Protein 4BPI (pdb70)

InterPro domains:
  IPR002475 Bcl2-like [PS50062] (213-314)
  IPR013281 Apoptosis regulator, Mcl-1 [PR01866] (236-252)
  IPR013281 Apoptosis regulator, Mcl-1 [PR01866] (253-266)
  IPR013281 Apoptosis regulator, Mcl-1 [PR01866] (268-283)
  IPR013281 Apoptosis regulator, Mcl-1 [PR01866] (322-335)
  IPR013281 Apoptosis regulator, Mcl-1 [PR01866] (337-350)
  IPR020717 Apoptosis regulator, Bcl-2, BH1 motif, conserved site [PS01080] (253-272)
  IPR020726 Apoptosis regulator, Bcl-2, BH2 motif, conserved site [PS01258] (305-316)
  IPR020728 Apoptosis regulator, Bcl-2, BH3 motif, conserved site [PS01259] (209-223)
  IPR026298 Bcl-2 family [PR01862] (246-258)
  IPR026298 Bcl-2 family [PR01862] (260-288)
  IPR026298 Bcl-2 family [PR01862] (289-313)
  IPR026298 Bcl-2 family [PTHR11256] (165-340)
  IPR026298 Bcl-2 family [cd06845] (175-318)
  IPR036834 Bcl-2-like superfamily [G3DSA:1.10.437.10] (170-319)
  IPR036834 Bcl-2-like superfamily [SSF56854] (117-348)
  IPR046371 Bcl-2, Bcl-2 homology region 1-3 [PF00452] (213-312)
  IPR046371 Bcl-2, Bcl-2 homology region 1-3 [SM00337] (213-312)

Nearest PDB structures (foldseek):
  4bpi-assembly1_A-2  TM=1.007E+00  e=2.390E-20  Mus musculus
  3d7v-assembly1_A  TM=9.965E-01  e=1.510E-18  Mus musculus
  3kz0-assembly2_B  TM=9.980E-01  e=1.087E-17  Homo sapiens
  6mbd-assembly1_A  TM=9.937E-01  e=9.376E-18  Homo sapiens
  7xge-assembly4_H  TM=9.748E-01  e=2.826E-16  Homo sapiens

Structure (mmCIF, N/CA/C/O backbone):
data_4BPI
#
_entry.id   4BPI
#
_cell.length_a   53.780
_cell.length_b   53.780
_cell.length_c   93.965
_cell.angle_alpha   90.00
_cell.angle_beta   90.00
_cell.angle_gamma   120.00
#
_symmetry.space_group_name_H-M   'P 32 2 1'
#
loop_
_entity.id
_entity.type
_entity.pdbx_description
1 polymer 'FUSION PROTEIN CONSISTING OF INDUCED MYELOID LEUKEMIA CELL DIFFERENTIATION PROTEIN MCL-1 HOMOLOG'
2 polymer 'ALPHA BETA BH3PEPTIDE'
3 non-polymer 'CADMIUM ION'
4 water water
#
loop_
_atom_site.group_PDB
_atom_site.id
_atom_site.type_symbol
_atom_site.label_atom_id
_atom_site.label_alt_id
_atom_site.label_comp_id
_atom_site.label_asym_id
_atom_site.label_entity_id
_atom_site.label_seq_id
_atom_site.pdbx_PDB_ins_code
_atom_site.Cartn_x
_atom_site.Cartn_y
_atom_site.Cartn_z
_atom_site.occupancy
_atom_site.B_iso_or_equiv
_atom_site.auth_seq_id
_atom_site.auth_comp_id
_atom_site.auth_asym_id
_atom_site.auth_atom_id
_atom_site.pdbx_PDB_model_num
ATOM 1 N N . ASP A 1 7 ? 3.990 3.118 -0.387 1.00 57.89 172 ASP A N 1
ATOM 2 C CA . ASP A 1 7 ? 2.956 2.502 -1.203 1.00 62.06 172 ASP A CA 1
ATOM 3 C C . ASP A 1 7 ? 3.499 1.474 -2.180 1.00 63.57 172 ASP A C 1
ATOM 4 O O . ASP A 1 7 ? 2.938 0.381 -2.327 1.00 61.83 172 ASP A O 1
ATOM 5 N N . ASP A 1 8 ? 4.590 1.826 -2.856 1.00 64.76 173 ASP A N 1
ATOM 6 C CA . ASP A 1 8 ? 5.263 0.909 -3.772 1.00 58.49 173 ASP A CA 1
ATOM 7 C C . ASP A 1 8 ? 5.817 -0.295 -3.013 1.00 43.68 173 ASP A C 1
ATOM 8 O O . ASP A 1 8 ? 5.551 -1.443 -3.357 1.00 38.03 173 ASP A O 1
ATOM 11 N N . LEU A 1 9 ? 6.600 -0.010 -1.985 1.00 38.90 174 LEU A N 1
ATOM 12 C CA . LEU A 1 9 ? 7.143 -1.051 -1.114 1.00 37.67 174 LEU A CA 1
ATOM 13 C C . LEU A 1 9 ? 6.049 -1.878 -0.415 1.00 36.79 174 LEU A C 1
ATOM 14 O O . LEU A 1 9 ? 6.235 -3.079 -0.164 1.00 36.10 174 LEU A O 1
ATOM 19 N N . TYR A 1 10 ? 4.922 -1.249 -0.076 1.00 32.45 175 TYR A N 1
ATOM 20 C CA . TYR A 1 10 ? 3.814 -1.986 0.550 1.00 39.44 175 TYR A CA 1
ATOM 21 C C . TYR A 1 10 ? 3.252 -3.032 -0.402 1.00 35.55 175 TYR A C 1
ATOM 22 O O . TYR A 1 10 ? 3.147 -4.214 -0.049 1.00 32.11 175 TYR A O 1
ATOM 31 N N . ARG A 1 11 ? 2.898 -2.597 -1.606 1.00 34.41 176 ARG A N 1
ATOM 32 C CA . ARG A 1 11 ? 2.284 -3.499 -2.573 1.00 40.00 176 ARG A CA 1
ATOM 33 C C . ARG A 1 11 ? 3.236 -4.626 -2.936 1.00 35.16 176 ARG A C 1
ATOM 34 O O . ARG A 1 11 ? 2.838 -5.784 -3.049 1.00 41.60 176 ARG A O 1
ATOM 42 N N . GLN A 1 12 ? 4.508 -4.284 -3.123 1.00 30.36 177 GLN A N 1
ATOM 43 C CA . GLN A 1 12 ? 5.489 -5.287 -3.519 1.00 37.70 177 GLN A CA 1
ATOM 44 C C . GLN A 1 12 ? 5.683 -6.329 -2.404 1.00 33.05 177 GLN A C 1
ATOM 45 O O . GLN A 1 12 ? 5.815 -7.541 -2.659 1.00 31.31 177 GLN A O 1
ATOM 51 N N . SER A 1 13 ? 5.677 -5.848 -1.170 1.00 28.87 178 SER A N 1
ATOM 52 C CA . SER A 1 13 ? 5.878 -6.723 -0.018 1.00 31.15 178 SER A CA 1
ATOM 53 C C . SER A 1 13 ? 4.645 -7.603 0.183 1.00 32.16 178 SER A C 1
ATOM 54 O O . SER A 1 13 ? 4.760 -8.812 0.401 1.00 30.95 178 SER A O 1
ATOM 57 N N . LEU A 1 14 ? 3.465 -6.987 0.100 1.00 34.67 179 LEU A N 1
ATOM 58 C CA . LEU A 1 14 ? 2.190 -7.717 0.186 1.00 32.15 179 LEU A CA 1
ATOM 59 C C . LEU A 1 14 ? 2.170 -8.880 -0.820 1.00 35.41 179 LEU A C 1
ATOM 60 O O . LEU A 1 14 ? 1.917 -10.044 -0.449 1.00 32.90 179 LEU A O 1
ATOM 65 N N . GLU A 1 15 ? 2.479 -8.566 -2.084 1.00 37.06 180 GLU A N 1
ATOM 66 C CA . GLU A 1 15 ? 2.598 -9.558 -3.137 1.00 36.24 180 GLU A CA 1
ATOM 67 C C . GLU A 1 15 ? 3.467 -10.748 -2.741 1.00 37.91 180 GLU A C 1
ATOM 68 O O . GLU A 1 15 ? 3.011 -11.884 -2.747 1.00 35.61 180 GLU A O 1
ATOM 74 N N . ILE A 1 16 ? 4.714 -10.483 -2.377 1.00 34.30 181 ILE A N 1
ATOM 75 C CA . ILE A 1 16 ? 5.638 -11.558 -2.050 1.00 38.98 181 ILE A CA 1
ATOM 76 C C . ILE A 1 16 ? 5.197 -12.385 -0.837 1.00 33.36 181 ILE A C 1
ATOM 77 O O . ILE A 1 16 ? 5.202 -13.610 -0.869 1.00 32.29 181 ILE A O 1
ATOM 82 N N . ILE A 1 17 ? 4.819 -11.698 0.231 1.00 28.69 182 ILE A N 1
ATOM 83 C CA . ILE A 1 17 ? 4.448 -12.362 1.463 1.00 23.42 182 ILE A CA 1
ATOM 84 C C . ILE A 1 17 ? 3.178 -13.131 1.237 1.00 29.55 182 ILE A C 1
ATOM 85 O O . ILE A 1 17 ? 3.068 -14.269 1.649 1.00 31.75 182 ILE A O 1
ATOM 90 N N . SER A 1 18 ? 2.221 -12.517 0.559 1.00 26.06 183 SER A N 1
ATOM 91 C CA . SER A 1 18 ? 0.973 -13.220 0.272 1.00 32.79 183 SER A CA 1
ATOM 92 C C . SER A 1 18 ? 1.178 -14.486 -0.534 1.00 36.19 183 SER A C 1
ATOM 93 O O . SER A 1 18 ? 0.614 -15.525 -0.208 1.00 34.20 183 SER A O 1
ATOM 96 N N . ARG A 1 19 ? 1.966 -14.396 -1.595 1.00 34.26 184 ARG A N 1
ATOM 97 C CA . ARG A 1 19 ? 2.192 -15.555 -2.435 1.00 35.80 184 ARG A CA 1
ATOM 98 C C . ARG A 1 19 ? 2.890 -16.668 -1.656 1.00 31.83 184 ARG A C 1
ATOM 99 O O . ARG A 1 19 ? 2.505 -17.833 -1.757 1.00 31.70 184 ARG A O 1
ATOM 107 N N . TYR A 1 20 ? 3.879 -16.306 -0.847 1.00 34.21 185 TYR A N 1
ATOM 108 C CA . TYR A 1 20 ? 4.567 -17.312 -0.023 1.00 34.65 185 TYR A CA 1
ATOM 109 C C . TYR A 1 20 ? 3.597 -18.003 0.931 1.00 35.87 185 TYR A C 1
ATOM 110 O O . TYR A 1 20 ? 3.575 -19.220 1.008 1.00 39.03 185 TYR A O 1
ATOM 119 N N . LEU A 1 21 ? 2.798 -17.228 1.664 1.00 31.26 186 LEU A N 1
ATOM 120 C CA . LEU A 1 21 ? 1.834 -17.831 2.595 1.00 30.34 186 LEU A CA 1
ATOM 121 C C . LEU A 1 21 ? 0.775 -18.674 1.880 1.00 33.32 186 LEU A C 1
ATOM 122 O O . LEU A 1 21 ? 0.378 -19.733 2.371 1.00 39.21 186 LEU A O 1
ATOM 127 N N . ARG A 1 22 ? 0.300 -18.196 0.737 1.00 31.54 187 ARG A N 1
ATOM 128 C CA . ARG A 1 22 ? -0.645 -18.981 -0.061 1.00 34.47 187 ARG A CA 1
ATOM 129 C C . ARG A 1 22 ? -0.071 -20.348 -0.432 1.00 44.50 187 ARG A C 1
ATOM 130 O O . ARG A 1 22 ? -0.714 -21.391 -0.218 1.00 50.33 187 ARG A O 1
ATOM 138 N N . GLU A 1 23 ? 1.144 -20.354 -0.972 1.00 43.85 188 GLU A N 1
ATOM 139 C CA . GLU A 1 23 ? 1.789 -21.616 -1.378 1.00 46.25 188 GLU A CA 1
ATOM 140 C C . GLU A 1 23 ? 2.043 -22.542 -0.189 1.00 47.32 188 GLU A C 1
ATOM 141 O O . GLU A 1 23 ? 2.026 -23.772 -0.315 1.00 49.13 188 GLU A O 1
ATOM 147 N N . GLN A 1 24 ? 2.312 -21.934 0.961 1.00 46.71 189 GLN A N 1
ATOM 148 C CA . GLN A 1 24 ? 2.629 -22.669 2.179 1.00 47.56 189 GLN A CA 1
ATOM 149 C C . GLN A 1 24 ? 1.351 -23.265 2.751 1.00 44.13 189 GLN A C 1
ATOM 150 O O . GLN A 1 24 ? 1.313 -24.436 3.100 1.00 44.28 189 GLN A O 1
ATOM 156 N N . ALA A 1 25 ? 0.300 -22.452 2.831 1.00 45.59 190 ALA A N 1
ATOM 157 C CA . ALA A 1 25 ? -1.002 -22.942 3.279 1.00 48.34 190 ALA A CA 1
ATOM 158 C C . ALA A 1 25 ? -1.556 -24.026 2.350 1.00 56.45 190 ALA A C 1
ATOM 159 O O . ALA A 1 25 ? -2.349 -24.861 2.775 1.00 54.84 190 ALA A O 1
ATOM 161 N N . THR A 1 26 ? -1.138 -24.005 1.085 1.00 62.20 191 THR A N 1
ATOM 162 C CA . THR A 1 26 ? -1.560 -25.012 0.107 1.00 63.64 191 THR A CA 1
ATOM 163 C C . THR A 1 26 ? -0.369 -25.725 -0.556 1.00 69.80 191 THR A C 1
ATOM 164 O O . THR A 1 26 ? 0.459 -26.331 0.118 1.00 64.05 191 THR A O 1
ATOM 168 N N . GLY A 1 27 ? -0.297 -25.651 -1.883 1.00 76.88 192 GLY A N 1
ATOM 169 C CA . GLY A 1 27 ? 0.819 -26.207 -2.628 1.00 79.14 192 GLY A CA 1
ATOM 170 C C . GLY A 1 27 ? 0.836 -25.654 -4.040 1.00 81.92 192 GLY A C 1
ATOM 171 O O . GLY A 1 27 ? 0.008 -26.033 -4.867 1.00 89.62 192 GLY A O 1
ATOM 172 N N . SER A 1 28 ? 1.771 -24.752 -4.323 1.00 77.56 193 SER A N 1
ATOM 173 C CA . SER A 1 28 ? 1.805 -24.101 -5.629 1.00 76.66 193 SER A CA 1
ATOM 174 C C . SER A 1 28 ? 3.230 -23.880 -6.125 1.00 76.51 193 SER A C 1
ATOM 175 O O . SER A 1 28 ? 3.526 -22.857 -6.744 1.00 75.41 193 SER A O 1
ATOM 178 N N . ALA A 1 39 ? 11.736 -9.240 -11.648 0.0000 77.48 204 ALA A N 1
ATOM 179 C CA . ALA A 1 39 ? 12.870 -8.655 -10.942 0.0000 77.71 204 ALA A CA 1
ATOM 180 C C . ALA A 1 39 ? 13.148 -9.405 -9.646 1.00 78.86 204 ALA A C 1
ATOM 181 O O . ALA A 1 39 ? 13.190 -10.637 -9.632 1.00 79.84 204 ALA A O 1
ATOM 183 N N . ALA A 1 40 ? 13.334 -8.660 -8.558 1.00 80.23 205 ALA A N 1
ATOM 184 C CA . ALA A 1 40 ? 13.603 -9.263 -7.254 1.00 82.26 205 ALA A CA 1
ATOM 185 C C . ALA A 1 40 ? 12.468 -10.157 -6.766 1.00 83.15 205 ALA A C 1
ATOM 186 O O . ALA A 1 40 ? 12.721 -11.165 -6.118 1.00 87.27 205 ALA A O 1
ATOM 188 N N . GLY A 1 41 ? 11.227 -9.782 -7.075 1.00 78.11 206 GLY A N 1
ATOM 189 C CA . GLY A 1 41 ? 10.051 -10.496 -6.593 1.00 70.36 206 GLY A CA 1
ATOM 190 C C . GLY A 1 41 ? 10.075 -11.997 -6.841 1.00 62.89 206 GLY A C 1
ATOM 191 O O . GLY A 1 41 ? 9.700 -12.792 -5.975 1.00 56.39 206 GLY A O 1
ATOM 192 N N . ARG A 1 42 ? 10.524 -12.381 -8.030 1.00 57.81 207 ARG A N 1
ATOM 193 C CA . ARG A 1 42 ? 10.692 -13.784 -8.356 1.00 59.29 207 ARG A CA 1
ATOM 194 C C . ARG A 1 42 ? 11.855 -14.329 -7.534 1.00 58.32 207 ARG A C 1
ATOM 195 O O . ARG A 1 42 ? 11.765 -15.402 -6.932 1.00 54.18 207 ARG A O 1
ATOM 203 N N . ARG A 1 43 ? 12.947 -13.575 -7.509 1.00 57.72 208 ARG A N 1
ATOM 204 C CA . ARG A 1 43 ? 14.114 -13.952 -6.731 1.00 54.29 208 ARG A CA 1
ATOM 205 C C . ARG A 1 43 ? 13.766 -13.993 -5.252 1.00 45.78 208 ARG A C 1
ATOM 206 O O . ARG A 1 43 ? 14.161 -14.917 -4.549 1.00 51.56 208 ARG A O 1
ATOM 214 N N . ALA A 1 44 ? 13.025 -12.985 -4.790 1.00 43.88 209 ALA A N 1
ATOM 215 C CA . ALA A 1 44 ? 12.610 -12.879 -3.393 1.00 44.25 209 ALA A CA 1
ATOM 216 C C . ALA A 1 44 ? 11.752 -14.073 -2.963 1.00 43.59 209 ALA A C 1
ATOM 217 O O . ALA A 1 44 ? 11.948 -14.649 -1.883 1.00 39.94 209 ALA A O 1
ATOM 219 N N . LEU A 1 45 ? 10.808 -14.457 -3.814 1.00 38.10 210 LEU A N 1
ATOM 220 C CA . LEU A 1 45 ? 9.992 -15.627 -3.519 1.00 38.78 210 LEU A CA 1
ATOM 221 C C . LEU A 1 45 ? 10.869 -16.878 -3.493 1.00 42.99 210 LEU A C 1
ATOM 222 O O . LEU A 1 45 ? 10.788 -17.685 -2.567 1.00 45.35 210 LEU A O 1
ATOM 227 N N . GLU A 1 46 ? 11.734 -17.018 -4.488 1.00 42.59 211 GLU A N 1
ATOM 228 C CA . GLU A 1 46 ? 12.662 -18.143 -4.516 1.00 48.24 211 GLU A CA 1
ATOM 229 C C . GLU A 1 46 ? 13.551 -18.176 -3.259 1.00 46.32 211 GLU A C 1
ATOM 230 O O . GLU A 1 46 ? 13.812 -19.242 -2.711 1.00 47.15 211 GLU A O 1
ATOM 236 N N . THR A 1 47 ? 13.995 -17.012 -2.792 1.00 41.02 212 THR A N 1
ATOM 237 C CA . THR A 1 47 ? 14.769 -16.941 -1.542 1.00 47.56 212 THR A CA 1
ATOM 238 C C . THR A 1 47 ? 13.916 -17.211 -0.296 1.00 42.11 212 THR A C 1
ATOM 239 O O . THR A 1 47 ? 14.324 -17.925 0.633 1.00 45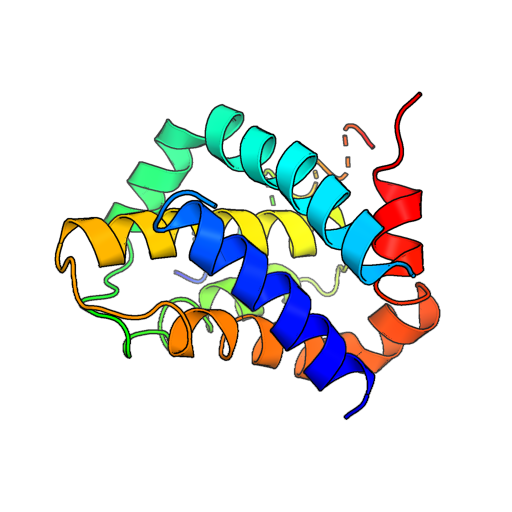.08 212 THR A O 1
ATOM 243 N N . LEU A 1 48 ? 12.724 -16.639 -0.285 1.00 39.32 213 LEU A N 1
ATOM 244 C CA . LEU A 1 48 ? 11.823 -16.802 0.841 1.00 44.09 213 LEU A CA 1
ATOM 245 C C . LEU A 1 48 ? 11.494 -18.277 1.056 1.00 48.80 213 LEU A C 1
ATOM 246 O O . LEU A 1 48 ? 11.445 -18.762 2.191 1.00 46.51 213 LEU A O 1
ATOM 251 N N . ARG A 1 49 ? 11.292 -18.996 -0.043 1.00 49.37 214 ARG A N 1
ATOM 252 C CA . ARG A 1 49 ? 11.060 -20.430 0.021 1.00 53.75 214 ARG A CA 1
ATOM 253 C C . ARG A 1 49 ? 12.209 -21.151 0.701 1.00 56.21 214 ARG A C 1
ATOM 254 O O . ARG A 1 49 ? 12.004 -21.864 1.676 1.00 61.62 214 ARG A O 1
ATOM 262 N N . ARG A 1 50 ? 13.416 -20.967 0.183 1.00 53.28 215 ARG A N 1
ATOM 263 C CA . ARG A 1 50 ? 14.573 -21.681 0.710 1.00 51.91 215 ARG A CA 1
ATOM 264 C C . ARG A 1 50 ? 14.812 -21.393 2.191 1.00 46.30 215 ARG A C 1
ATOM 265 O O . ARG A 1 50 ? 14.916 -22.315 2.999 1.00 46.76 215 ARG A O 1
ATOM 273 N N . VAL A 1 51 ? 14.864 -20.114 2.545 1.00 42.83 216 VAL A N 1
ATOM 274 C CA . VAL A 1 51 ? 15.138 -19.727 3.913 1.00 39.46 216 VAL A CA 1
ATOM 275 C C . VAL A 1 51 ? 13.940 -19.997 4.816 1.00 39.11 216 VAL A C 1
ATOM 276 O O . VAL A 1 51 ? 14.063 -20.666 5.850 1.00 43.80 216 VAL A O 1
ATOM 280 N N . GLY A 1 52 ? 12.781 -19.484 4.416 1.00 36.07 217 GLY A N 1
ATOM 281 C CA . GLY A 1 52 ? 11.560 -19.666 5.183 1.00 33.88 217 GLY A CA 1
ATOM 282 C C . GLY A 1 52 ? 11.249 -21.132 5.452 1.00 37.12 217 GLY A C 1
ATOM 283 O O . GLY A 1 52 ? 10.836 -21.477 6.557 1.00 40.57 217 GLY A O 1
ATOM 284 N N . ASP A 1 53 ? 11.454 -22.000 4.463 1.00 39.96 218 ASP A N 1
ATOM 285 C CA . ASP A 1 53 ? 11.188 -23.428 4.666 1.00 44.18 218 ASP A CA 1
ATOM 286 C C . ASP A 1 53 ? 12.140 -24.014 5.697 1.00 49.40 218 ASP A C 1
ATOM 287 O O . ASP A 1 53 ? 11.756 -24.880 6.495 1.00 50.01 218 ASP A O 1
ATOM 292 N N . GLY A 1 54 ? 13.387 -23.550 5.662 1.00 50.98 219 GLY A N 1
ATOM 293 C CA . GLY A 1 54 ? 14.415 -24.048 6.562 1.00 50.34 219 GLY A CA 1
ATOM 294 C C . GLY A 1 54 ? 14.165 -23.621 7.997 1.00 45.23 219 GLY A C 1
ATOM 295 O O . GLY A 1 54 ? 14.333 -24.413 8.944 1.00 43.98 219 GLY A O 1
ATOM 296 N N . VAL A 1 55 ? 13.779 -22.361 8.156 1.00 41.10 220 VAL A N 1
ATOM 297 C CA . VAL A 1 55 ? 13.390 -21.821 9.456 1.00 39.02 220 VAL A CA 1
ATOM 298 C C . VAL A 1 55 ? 12.317 -22.701 10.062 1.00 43.21 220 VAL A C 1
ATOM 299 O O . VAL A 1 55 ? 12.428 -23.132 11.221 1.00 42.11 220 VAL A O 1
ATOM 303 N N . GLN A 1 56 ? 11.284 -22.970 9.263 1.00 39.25 221 GLN A N 1
ATOM 304 C CA . GLN A 1 56 ? 10.143 -23.750 9.717 1.00 38.98 221 GLN A CA 1
ATOM 305 C C . GLN A 1 56 ? 10.533 -25.168 10.079 1.00 46.75 221 GLN A C 1
ATOM 306 O O . GLN A 1 56 ? 10.015 -25.719 11.046 1.00 42.84 221 GLN A O 1
ATOM 312 N N . ARG A 1 57 ? 11.436 -25.758 9.300 1.00 50.06 222 ARG A N 1
ATOM 313 C CA . ARG A 1 57 ? 11.962 -27.087 9.600 1.00 56.40 222 ARG A CA 1
ATOM 314 C C . ARG A 1 57 ? 12.810 -27.135 10.868 1.00 57.88 222 ARG A C 1
ATOM 315 O O . ARG A 1 57 ? 12.547 -27.945 11.760 1.00 60.02 222 ARG A O 1
ATOM 323 N N . ASN A 1 58 ? 13.832 -26.285 10.938 1.00 55.06 223 ASN A N 1
ATOM 324 C CA . ASN A 1 58 ? 14.746 -26.286 12.074 1.00 56.39 223 ASN A CA 1
ATOM 325 C C . ASN A 1 58 ? 14.011 -26.046 13.384 1.00 56.18 223 ASN A C 1
ATOM 326 O O . ASN A 1 58 ? 14.419 -26.534 14.435 1.00 56.29 223 ASN A O 1
ATOM 331 N N . HIS A 1 59 ? 12.909 -25.307 13.311 1.00 49.76 224 HIS A N 1
ATOM 332 C CA . HIS A 1 59 ? 12.261 -24.816 14.519 1.00 47.27 224 HIS A CA 1
ATOM 333 C C . HIS A 1 59 ? 10.815 -25.277 14.651 1.00 45.75 224 HIS A C 1
ATOM 334 O O . HIS A 1 59 ? 10.037 -24.693 15.404 1.00 46.23 224 HIS A O 1
ATOM 341 N N . GLU A 1 60 ? 10.472 -26.338 13.925 1.00 46.83 225 GLU A N 1
ATOM 342 C CA . GLU A 1 60 ? 9.123 -26.887 13.949 1.00 47.42 225 GLU A CA 1
ATOM 343 C C . GLU A 1 60 ? 8.610 -27.120 15.376 1.00 50.97 225 GLU A C 1
ATOM 344 O O . GLU A 1 60 ? 7.510 -26.697 15.718 1.00 46.50 225 GLU A O 1
ATOM 350 N N . THR A 1 61 ? 9.399 -27.795 16.206 1.00 50.39 226 THR A N 1
ATOM 351 C CA . THR A 1 61 ? 8.962 -28.064 17.573 1.00 56.83 226 THR A CA 1
ATOM 352 C C . THR A 1 61 ? 8.701 -26.773 18.339 1.00 49.80 226 THR A C 1
ATOM 353 O O . THR A 1 61 ? 7.665 -26.618 18.993 1.00 53.04 226 THR A O 1
ATOM 357 N N . ALA A 1 62 ? 9.642 -25.844 18.248 1.00 40.58 227 ALA A N 1
ATOM 358 C CA . ALA A 1 62 ? 9.498 -24.555 18.898 1.00 46.41 227 ALA A CA 1
ATOM 359 C C . ALA A 1 62 ? 8.289 -23.792 18.339 1.00 48.92 227 ALA A C 1
ATOM 360 O O . ALA A 1 62 ? 7.496 -23.236 19.098 1.00 46.04 227 ALA A O 1
ATOM 362 N N . PHE A 1 63 ? 8.145 -23.777 17.015 1.00 47.52 228 PHE A N 1
ATOM 363 C CA . PHE A 1 63 ? 7.008 -23.112 16.383 1.00 43.90 228 PHE A CA 1
ATOM 364 C C . PHE A 1 63 ? 5.686 -23.683 16.886 1.00 39.49 228 PHE A C 1
ATOM 365 O O . PHE A 1 63 ? 4.757 -22.941 17.180 1.00 37.72 228 PHE A O 1
ATOM 373 N N . GLN A 1 64 ? 5.600 -25.003 17.000 1.00 42.96 229 GLN A N 1
ATOM 374 C CA . GLN A 1 64 ? 4.367 -25.614 17.473 1.00 50.46 229 GLN A CA 1
ATOM 375 C C . GLN A 1 64 ? 4.072 -25.179 18.907 1.00 48.96 229 GLN A C 1
ATOM 376 O O . GLN A 1 64 ? 2.946 -24.801 19.222 1.00 54.01 229 GLN A O 1
ATOM 382 N N . GLY A 1 65 ? 5.088 -25.204 19.762 1.00 44.46 230 GLY A N 1
ATOM 383 C CA . GLY A 1 65 ? 4.942 -24.699 21.117 1.00 49.24 230 GLY A CA 1
ATOM 384 C C . GLY A 1 65 ? 4.443 -23.259 21.191 1.00 48.04 230 GLY A C 1
ATOM 385 O O . GLY A 1 65 ? 3.604 -22.930 22.031 1.00 47.80 230 GLY A O 1
ATOM 386 N N . MET A 1 66 ? 4.948 -22.392 20.318 1.00 48.19 231 MET A N 1
ATOM 387 C CA . MET A 1 66 ? 4.542 -20.981 20.327 1.00 46.52 231 MET A CA 1
ATOM 388 C C . MET A 1 66 ? 3.112 -20.836 19.856 1.00 48.51 231 MET A C 1
ATOM 389 O O . MET A 1 66 ? 2.352 -19.998 20.348 1.00 45.09 231 MET A O 1
ATOM 394 N N . LEU A 1 67 ? 2.761 -21.653 18.876 1.00 45.29 232 LEU A N 1
ATOM 395 C CA . LEU A 1 67 ? 1.419 -21.660 18.353 1.00 50.66 232 LEU A CA 1
ATOM 396 C C . LEU A 1 67 ? 0.466 -22.077 19.464 1.00 56.69 232 LEU A C 1
ATOM 397 O O . LEU A 1 67 ? -0.660 -21.603 19.539 1.00 59.97 232 LEU A O 1
ATOM 402 N N . ARG A 1 68 ? 0.926 -22.956 20.341 1.00 61.82 233 ARG A N 1
ATOM 403 C CA . ARG A 1 68 ? 0.092 -23.383 21.454 1.00 69.17 233 ARG A CA 1
ATOM 404 C C . ARG A 1 68 ? -0.160 -22.243 22.437 1.00 71.33 233 ARG A C 1
ATOM 405 O O . ARG A 1 68 ? -1.268 -22.093 22.954 1.00 69.83 233 ARG A O 1
ATOM 413 N N . LYS A 1 69 ? 0.865 -21.431 22.675 1.00 74.61 234 LYS A N 1
ATOM 414 C CA . LYS A 1 69 ? 0.754 -20.330 23.626 1.00 79.02 234 LYS A CA 1
ATOM 415 C C . LYS A 1 69 ? -0.173 -19.229 23.116 1.00 79.70 234 LYS A C 1
ATOM 416 O O . LYS A 1 69 ? -1.023 -18.742 23.859 1.00 87.16 234 LYS A O 1
ATOM 422 N N . LEU A 1 70 ? -0.015 -18.839 21.854 1.00 73.08 235 LEU A N 1
ATOM 423 C CA . LEU A 1 70 ? -0.909 -17.848 21.252 1.00 69.04 235 LEU A CA 1
ATOM 424 C C . LEU A 1 70 ? -2.286 -18.458 20.992 1.00 73.43 235 LEU A C 1
ATOM 425 O O . LEU A 1 70 ? -2.535 -19.615 21.345 1.00 74.90 235 LEU A O 1
ATOM 430 N N . ASP A 1 71 ? -3.184 -17.686 20.385 1.00 74.65 236 ASP A N 1
ATOM 431 C CA . ASP A 1 71 ? -4.538 -18.181 20.132 1.00 83.11 236 ASP A CA 1
ATOM 432 C C . ASP A 1 71 ? -4.841 -18.330 18.643 1.00 88.44 236 ASP A C 1
ATOM 433 O O . ASP A 1 71 ? -4.865 -19.447 18.105 1.00 94.94 236 ASP A O 1
ATOM 438 N N . ILE A 1 72 ? -5.053 -17.203 17.975 1.00 86.59 237 ILE A N 1
ATOM 439 C CA . ILE A 1 72 ? -5.397 -17.221 16.561 1.00 83.67 237 ILE A CA 1
ATOM 440 C C . ILE A 1 72 ? -6.443 -18.308 16.321 1.00 85.22 237 ILE A C 1
ATOM 441 O O . ILE A 1 72 ? -6.116 -19.484 16.102 1.00 89.17 237 ILE A O 1
ATOM 446 N N . LYS A 1 73 ? -7.703 -17.889 16.381 1.00 79.26 238 LYS A N 1
ATOM 447 C CA . LYS A 1 73 ? -8.846 -18.781 16.292 1.00 76.49 238 LYS A CA 1
ATOM 448 C C . LYS A 1 73 ? -9.321 -18.911 14.849 0.0000 77.76 238 LYS A C 1
ATOM 449 O O . LYS A 1 73 ? -10.018 -19.866 14.504 0.0000 78.36 238 LYS A O 1
ATOM 455 N N . ASN A 1 74 ? -8.926 -17.953 14.012 1.00 79.34 239 ASN A N 1
ATOM 456 C CA . ASN A 1 74 ? -9.292 -17.956 12.594 1.00 81.92 239 ASN A CA 1
ATOM 457 C C . ASN A 1 74 ? -8.511 -16.946 11.732 1.00 75.40 239 ASN A C 1
ATOM 458 O O . ASN A 1 74 ? -7.581 -16.296 12.211 1.00 69.26 239 ASN A O 1
ATOM 463 N N . GLU A 1 75 ? -8.906 -16.836 10.461 1.00 77.37 240 GLU A N 1
ATOM 464 C CA . GLU A 1 75 ? -8.233 -15.993 9.461 1.00 78.07 240 GLU A CA 1
ATOM 465 C C . GLU A 1 75 ? -8.073 -14.536 9.887 1.00 74.57 240 GLU A C 1
ATOM 466 O O . GLU A 1 75 ? -7.053 -13.904 9.610 1.00 70.27 240 GLU A O 1
ATOM 472 N N . ASP A 1 76 ? -9.093 -14.013 10.560 1.00 79.91 241 ASP A N 1
ATOM 473 C CA . ASP A 1 76 ? -9.163 -12.594 10.890 1.00 84.82 241 ASP A CA 1
ATOM 474 C C . ASP A 1 76 ? -8.428 -12.262 12.197 1.00 82.66 241 ASP A C 1
ATOM 475 O O . ASP A 1 76 ? -8.125 -11.098 12.466 1.00 83.79 241 ASP A O 1
ATOM 480 N N . ASP A 1 77 ? -8.139 -13.286 12.999 1.00 79.39 242 ASP A N 1
ATOM 481 C CA . ASP A 1 77 ? -7.486 -13.092 14.293 1.00 77.47 242 ASP A CA 1
ATOM 482 C C . ASP A 1 77 ? -5.975 -12.936 14.144 1.00 71.95 242 ASP A C 1
ATOM 483 O O . ASP A 1 77 ? -5.228 -13.911 14.198 1.00 69.53 242 ASP A O 1
ATOM 488 N N . VAL A 1 78 ? -5.529 -11.699 13.971 1.00 71.44 243 VAL A N 1
ATOM 489 C CA . VAL A 1 78 ? -4.115 -11.442 13.755 1.00 68.55 243 VAL A CA 1
ATOM 490 C C . VAL A 1 78 ? -3.538 -10.521 14.812 1.00 69.14 243 VAL A C 1
ATOM 491 O O . VAL A 1 78 ? -2.319 -10.411 14.931 1.00 71.50 243 VAL A O 1
ATOM 495 N N . LYS A 1 79 ? -4.406 -9.856 15.572 1.00 64.88 244 LYS A N 1
ATOM 496 C CA . LYS A 1 79 ? -3.952 -8.841 16.520 1.00 60.16 244 LYS A CA 1
ATOM 497 C C . LYS A 1 79 ? -2.915 -9.425 17.476 1.00 60.54 244 LYS A C 1
ATOM 498 O O . LYS A 1 79 ? -1.958 -8.750 17.864 1.00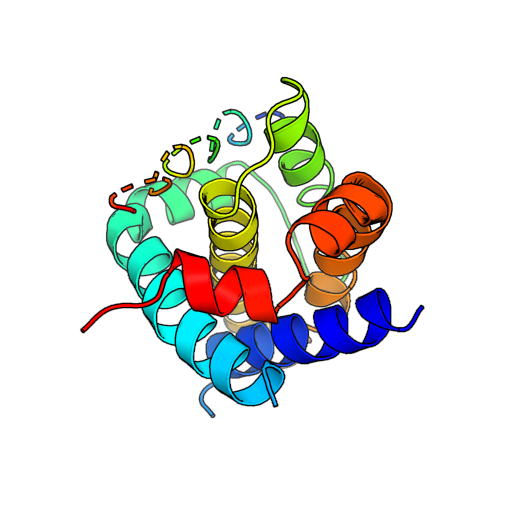 60.62 244 LYS A O 1
ATOM 504 N N . SER A 1 80 ? -3.109 -10.692 17.826 1.00 58.63 245 SER A N 1
ATOM 505 C CA . SER A 1 80 ? -2.180 -11.423 18.675 1.00 58.70 245 SER A CA 1
ATOM 506 C C . SER A 1 80 ? -0.790 -11.467 18.034 1.00 49.94 245 SER A C 1
ATOM 507 O O . SER A 1 80 ? 0.204 -11.060 18.642 1.00 42.94 245 SER A O 1
ATOM 510 N N . LEU A 1 81 ? -0.738 -11.948 16.797 1.00 43.27 246 LEU A N 1
ATOM 511 C CA . LEU A 1 81 ? 0.505 -12.074 16.063 1.00 39.93 246 LEU A CA 1
ATOM 512 C C . LEU A 1 81 ? 1.224 -10.739 15.837 1.00 41.05 246 LEU A C 1
ATOM 513 O O . LEU A 1 81 ? 2.452 -10.678 15.875 1.00 39.85 246 LEU A O 1
ATOM 518 N N . SER A 1 82 ? 0.448 -9.692 15.565 1.00 33.57 247 SER A N 1
ATOM 519 C CA A SER A 1 82 ? 0.991 -8.353 15.361 0.59 34.32 247 SER A CA 1
ATOM 520 C CA B SER A 1 82 ? 0.974 -8.348 15.367 0.41 33.90 247 SER A CA 1
ATOM 521 C C . SER A 1 82 ? 1.799 -7.891 16.564 1.00 28.02 247 SER A C 1
ATOM 522 O O . SER A 1 82 ? 2.894 -7.374 16.415 1.00 30.40 247 SER A O 1
ATOM 527 N N . ARG A 1 83 ? 1.236 -8.064 17.749 1.00 25.21 248 ARG A N 1
ATOM 528 C CA . ARG A 1 83 ? 1.934 -7.690 18.978 1.00 32.38 248 ARG A CA 1
ATOM 529 C C . ARG A 1 83 ? 3.245 -8.456 19.133 1.00 33.37 248 ARG A C 1
ATOM 530 O O . ARG A 1 83 ? 4.240 -7.906 19.610 1.00 30.74 248 ARG A O 1
ATOM 538 N N . VAL A 1 84 ? 3.243 -9.732 18.740 1.00 35.60 249 VAL A N 1
ATOM 539 C CA . VAL A 1 84 ? 4.452 -10.547 18.819 1.00 33.28 249 VAL A CA 1
ATOM 540 C C . VAL A 1 84 ? 5.565 -9.957 17.944 1.00 30.40 249 VAL A C 1
ATOM 541 O O . VAL A 1 84 ? 6.725 -9.814 18.371 1.00 25.68 249 VAL A O 1
ATOM 545 N N . MET A 1 85 ? 5.207 -9.602 16.718 1.00 25.38 250 MET A N 1
ATOM 546 C CA . MET A 1 85 ? 6.167 -9.038 15.789 1.00 25.00 250 MET A CA 1
ATOM 547 C C . MET A 1 85 ? 6.670 -7.704 16.271 1.00 23.25 250 MET A C 1
ATOM 548 O O . MET A 1 85 ? 7.847 -7.400 16.140 1.00 30.08 250 MET A O 1
ATOM 553 N N . ILE A 1 86 ? 5.763 -6.884 16.788 1.00 19.86 251 ILE A N 1
ATOM 554 C CA . ILE A 1 86 ? 6.154 -5.566 17.249 1.00 23.58 251 ILE A CA 1
ATOM 555 C C . ILE A 1 86 ? 7.091 -5.761 18.414 1.00 25.92 251 ILE A C 1
ATOM 556 O O . ILE A 1 86 ? 8.114 -5.092 18.520 1.00 27.41 251 ILE A O 1
ATOM 561 N N . HIS A 1 87 ? 6.764 -6.701 19.288 1.00 20.51 252 HIS A N 1
ATOM 562 C CA . HIS A 1 87 ? 7.681 -6.939 20.385 1.00 26.02 252 HIS A CA 1
ATOM 563 C C . HIS A 1 87 ? 9.067 -7.460 19.980 1.00 26.46 252 HIS A C 1
ATOM 564 O O . HIS A 1 87 ? 10.070 -7.095 20.606 1.00 27.48 252 HIS A O 1
ATOM 571 N N . VAL A 1 88 ? 9.131 -8.299 18.952 1.00 21.28 253 VAL A N 1
ATOM 572 C CA . VAL A 1 88 ? 10.422 -8.728 18.407 1.00 22.64 253 VAL A CA 1
ATOM 573 C C . VAL A 1 88 ? 11.361 -7.544 18.168 1.00 23.45 253 VAL A C 1
ATOM 574 O O . VAL A 1 88 ? 12.506 -7.555 18.601 1.00 24.89 253 VAL A O 1
ATOM 578 N N . PHE A 1 89 ? 10.886 -6.494 17.515 1.00 22.06 254 PHE A N 1
ATOM 579 C CA . PHE A 1 89 ? 11.780 -5.388 17.202 1.00 19.79 254 PHE A CA 1
ATOM 580 C C . PHE A 1 89 ? 11.919 -4.346 18.336 1.00 25.87 254 PHE A C 1
ATOM 581 O O . PHE A 1 89 ? 12.600 -3.346 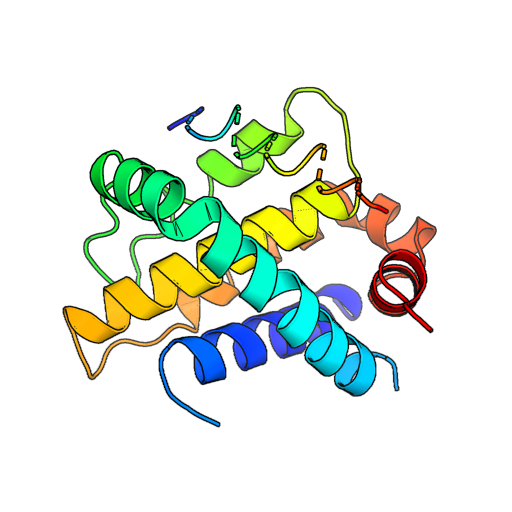18.171 1.00 28.11 254 PHE A O 1
ATOM 589 N N . SER A 1 90 ? 11.270 -4.558 19.471 1.00 21.36 255 SER A N 1
ATOM 590 C CA . SER A 1 90 ? 11.215 -3.499 20.493 1.00 18.37 255 SER A CA 1
ATOM 591 C C . SER A 1 90 ? 12.575 -3.239 21.131 1.00 23.92 255 SER A C 1
ATOM 592 O O . SER A 1 90 ? 12.737 -2.283 21.887 1.00 24.91 255 SER A O 1
ATOM 595 N N . ASP A 1 91 ? 13.575 -4.067 20.816 1.00 22.30 256 ASP A N 1
ATOM 596 C CA . ASP A 1 91 ? 14.890 -3.818 21.421 1.00 26.00 256 ASP A CA 1
ATOM 597 C C . ASP A 1 91 ? 15.657 -2.829 20.582 1.00 27.43 256 ASP A C 1
ATOM 598 O O . ASP A 1 91 ? 16.792 -2.506 20.908 1.00 24.95 256 ASP A O 1
ATOM 603 N N . GLY A 1 92 ? 15.019 -2.322 19.522 1.00 25.68 257 GLY A N 1
ATOM 604 C CA . GLY A 1 92 ? 15.656 -1.378 18.611 1.00 25.88 257 GLY A CA 1
ATOM 605 C C . GLY A 1 92 ? 16.557 -2.016 17.550 1.00 28.54 257 GLY A C 1
ATOM 606 O O . GLY A 1 92 ? 17.205 -1.321 16.777 1.00 28.06 257 GLY A O 1
ATOM 607 N N . VAL A 1 93 ? 16.603 -3.342 17.479 1.00 27.80 258 VAL A N 1
ATOM 608 C CA . VAL A 1 93 ? 17.493 -3.964 16.496 1.00 27.00 258 VAL A CA 1
ATOM 609 C C . VAL A 1 93 ? 16.690 -4.422 15.305 1.00 33.20 258 VAL A C 1
ATOM 610 O O . VAL A 1 93 ? 15.602 -4.989 15.477 1.00 25.95 258 VAL A O 1
ATOM 614 N N . THR A 1 94 ? 17.235 -4.207 14.105 1.00 27.84 259 THR A N 1
ATOM 615 C CA . THR A 1 94 ? 16.604 -4.679 12.874 1.00 29.53 259 THR A CA 1
ATOM 616 C C . THR A 1 94 ? 17.593 -5.455 11.998 1.00 29.39 259 THR A C 1
ATOM 617 O O . THR A 1 94 ? 18.729 -5.054 11.809 1.00 26.88 259 THR A O 1
ATOM 621 N N . ASN A 1 95 ? 17.174 -6.584 11.463 1.00 22.95 260 ASN A N 1
ATOM 622 C CA . ASN A 1 95 ? 18.050 -7.296 10.513 1.00 24.78 260 ASN A CA 1
ATOM 623 C C . ASN A 1 95 ? 17.183 -8.235 9.718 1.00 28.27 260 ASN A C 1
ATOM 624 O O . ASN A 1 95 ? 16.003 -8.395 10.046 1.00 24.74 260 ASN A O 1
ATOM 629 N N . TRP A 1 96 ? 17.734 -8.859 8.685 1.00 23.79 261 TRP A N 1
ATOM 630 C CA . TRP A 1 96 ? 16.904 -9.679 7.806 1.00 28.86 261 TRP A CA 1
ATOM 631 C C . TRP A 1 96 ? 16.526 -10.995 8.474 1.00 27.72 261 TRP A C 1
ATOM 632 O O . TRP A 1 96 ? 15.469 -11.564 8.179 1.00 27.89 261 TRP A O 1
ATOM 643 N N . GLY A 1 97 ? 17.391 -11.472 9.370 1.00 26.22 262 GLY A N 1
ATOM 644 C CA . GLY A 1 97 ? 17.141 -12.683 10.130 1.00 27.11 262 GLY A CA 1
ATOM 645 C C . GLY A 1 97 ? 15.790 -12.591 10.816 1.00 30.12 262 GLY A C 1
ATOM 646 O O . GLY A 1 97 ? 14.983 -13.515 10.728 1.00 25.83 262 GLY A O 1
ATOM 647 N N . ARG A 1 98 ? 15.525 -11.467 11.465 1.00 22.22 263 ARG A N 1
ATOM 648 C CA . ARG A 1 98 ? 14.252 -11.242 12.163 1.00 22.73 263 ARG A CA 1
ATOM 649 C C . ARG A 1 98 ? 13.036 -11.108 11.230 1.00 23.85 263 ARG A C 1
ATOM 650 O O . ARG A 1 98 ? 11.959 -11.659 11.506 1.00 25.72 263 ARG A O 1
ATOM 658 N N . ILE A 1 99 ? 13.216 -10.385 10.140 1.00 24.00 264 ILE A N 1
ATOM 659 C CA . ILE A 1 99 ? 12.136 -10.193 9.192 1.00 23.87 264 ILE A CA 1
ATOM 660 C C . ILE A 1 99 ? 11.731 -11.531 8.596 1.00 31.33 264 ILE A C 1
ATOM 661 O O . ILE A 1 99 ? 10.552 -11.871 8.535 1.00 25.77 264 ILE A O 1
ATOM 666 N N . VAL A 1 100 ? 12.709 -12.315 8.166 1.00 23.13 265 VAL A N 1
ATOM 667 C CA . VAL A 1 100 ? 12.376 -13.583 7.524 1.00 25.58 265 VAL A CA 1
ATOM 668 C C . VAL A 1 100 ? 11.888 -14.625 8.544 1.00 27.33 265 VAL A C 1
ATOM 669 O O . VAL A 1 100 ? 11.058 -15.482 8.215 1.00 25.28 265 VAL A O 1
ATOM 673 N N . THR A 1 101 ? 12.373 -14.550 9.784 1.00 24.05 266 THR A N 1
ATOM 674 C CA . THR A 1 101 ? 11.877 -15.448 10.833 1.00 25.17 266 THR A CA 1
ATOM 675 C C . THR A 1 101 ? 10.385 -15.220 11.101 1.00 24.05 266 THR A C 1
ATOM 676 O O . THR A 1 101 ? 9.619 -16.182 11.294 1.00 29.61 266 THR A O 1
ATOM 680 N N . LEU A 1 102 ? 9.971 -13.955 11.096 1.00 20.22 267 LEU A N 1
ATOM 681 C CA . LEU A 1 102 ? 8.575 -13.613 11.381 1.00 25.24 267 LEU A CA 1
ATOM 682 C C . LEU A 1 102 ? 7.655 -14.024 10.238 1.00 28.48 267 LEU A C 1
ATOM 683 O O . LEU A 1 102 ? 6.524 -14.485 10.467 1.00 29.45 267 LEU A O 1
ATOM 688 N N . ILE A 1 103 ? 8.142 -13.865 9.010 1.00 22.95 268 ILE A N 1
ATOM 689 C CA . ILE A 1 103 ? 7.393 -14.305 7.839 1.00 29.11 268 ILE A CA 1
ATOM 690 C C . ILE A 1 103 ? 7.241 -15.823 7.833 1.00 28.13 268 ILE A C 1
ATOM 691 O O . ILE A 1 103 ? 6.160 -16.344 7.552 1.00 29.63 268 ILE A O 1
ATOM 696 N N . SER A 1 104 ? 8.323 -16.538 8.142 1.00 29.12 269 SER A N 1
ATOM 697 C CA . SER A 1 104 ? 8.274 -17.985 8.248 1.00 27.33 269 SER A CA 1
ATOM 698 C C . SER A 1 104 ? 7.319 -18.453 9.339 1.00 27.29 269 SER A C 1
ATOM 699 O O . SER A 1 104 ? 6.606 -19.456 9.167 1.00 28.22 269 SER A O 1
ATOM 702 N N . PHE A 1 105 ? 7.300 -17.750 10.469 1.00 23.47 270 PHE A N 1
ATOM 703 C CA . PHE A 1 105 ? 6.352 -18.102 11.534 1.00 31.77 270 PHE A CA 1
ATOM 704 C C . PHE A 1 105 ? 4.934 -17.780 11.069 1.00 29.20 270 PHE A C 1
ATOM 705 O O . PHE A 1 105 ? 3.973 -18.502 11.371 1.00 31.29 270 PHE A O 1
ATOM 713 N N . GLY A 1 106 ? 4.803 -16.697 10.310 1.00 29.42 271 GLY A N 1
ATOM 714 C CA . GLY A 1 106 ? 3.539 -16.404 9.656 1.00 31.27 271 GLY A CA 1
ATOM 715 C C . GLY A 1 106 ? 3.091 -17.521 8.713 1.00 29.00 271 GLY A C 1
ATOM 716 O O . GLY A 1 106 ? 1.899 -17.828 8.642 1.00 32.02 271 GLY A O 1
ATOM 717 N N . ALA A 1 107 ? 4.026 -18.109 7.961 1.00 26.78 272 ALA A N 1
ATOM 718 C CA . ALA A 1 107 ? 3.690 -19.212 7.055 1.00 27.98 272 ALA A CA 1
ATOM 719 C C . ALA A 1 107 ? 3.226 -20.433 7.848 1.00 31.65 272 ALA A C 1
ATOM 720 O O . ALA A 1 107 ? 2.314 -21.173 7.443 1.00 33.42 272 ALA A O 1
ATOM 722 N N . PHE A 1 108 ? 3.897 -20.653 8.970 1.00 32.67 273 PHE A N 1
ATOM 723 C C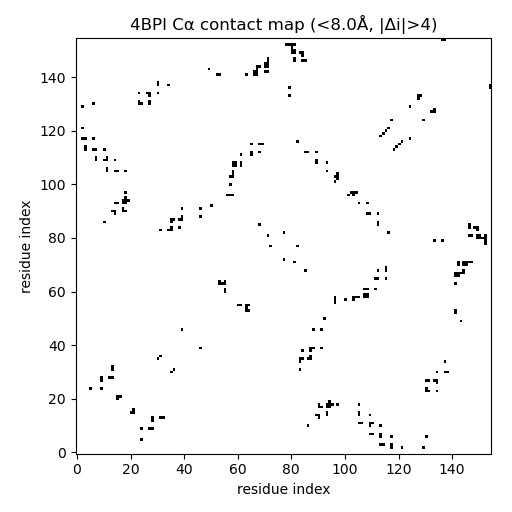A . PHE A 1 108 ? 3.617 -21.789 9.830 1.00 29.41 273 PHE A CA 1
ATOM 724 C C . PHE A 1 108 ? 2.190 -21.651 10.366 1.00 30.24 273 PHE A C 1
ATOM 725 O O . PHE A 1 108 ? 1.408 -22.599 10.370 1.00 33.24 273 PHE A O 1
ATOM 733 N N . VAL A 1 109 ? 1.867 -20.437 10.788 1.00 30.74 274 VAL A N 1
ATOM 734 C CA . VAL A 1 109 ? 0.548 -20.092 11.292 1.00 34.81 274 VAL A CA 1
ATOM 735 C C . VAL A 1 109 ? -0.498 -20.219 10.184 1.00 37.40 274 VAL A C 1
ATOM 736 O O . VAL A 1 109 ? -1.575 -20.765 10.410 1.00 34.79 274 VAL A O 1
ATOM 740 N N . ALA A 1 110 ? -0.183 -19.720 8.988 1.00 29.85 275 ALA A N 1
ATOM 741 C CA . ALA A 1 110 ? -1.068 -19.922 7.832 1.00 31.78 275 ALA A CA 1
ATOM 742 C C . ALA A 1 110 ? -1.394 -21.384 7.561 1.00 33.90 275 ALA A C 1
ATOM 743 O O . ALA A 1 110 ? -2.532 -21.701 7.210 1.00 34.31 275 ALA A O 1
ATOM 745 N N . LYS A 1 111 ? -0.409 -22.276 7.704 1.00 36.44 276 LYS A N 1
ATOM 746 C CA . LYS A 1 111 ? -0.642 -23.711 7.546 1.00 41.12 276 LYS A CA 1
ATOM 747 C C . LYS A 1 111 ? -1.644 -24.195 8.580 1.00 38.86 276 LYS A C 1
ATOM 748 O O . LYS A 1 111 ? -2.570 -24.962 8.274 1.00 39.83 276 LYS A O 1
ATOM 754 N N . HIS A 1 112 ? -1.455 -23.731 9.812 1.00 33.99 277 HIS A N 1
ATOM 755 C CA . HIS A 1 112 ? -2.323 -24.122 10.927 1.00 43.66 277 HIS A CA 1
ATOM 756 C C . HIS A 1 112 ? -3.782 -23.696 10.725 1.00 36.74 277 HIS A C 1
ATOM 757 O O . HIS A 1 112 ? -4.707 -24.469 10.948 1.00 39.41 277 HIS A O 1
ATOM 764 N N . LEU A 1 113 ? -3.979 -22.459 10.297 1.00 34.91 278 LEU A N 1
ATOM 765 C CA . LEU A 1 113 ? -5.308 -21.934 10.076 1.00 42.96 278 LEU A CA 1
ATOM 766 C C . LEU A 1 113 ? -6.013 -22.676 8.959 1.00 42.07 278 LEU A C 1
ATOM 767 O O . LEU A 1 113 ? -7.213 -22.918 9.039 1.00 49.91 278 LEU A O 1
ATOM 772 N N . LYS A 1 114 ? -5.266 -23.057 7.925 1.00 42.94 279 LYS A N 1
ATOM 773 C CA . LYS A 1 114 ? -5.829 -23.842 6.826 1.00 52.92 279 LYS A CA 1
ATOM 774 C C . LYS A 1 114 ? -6.225 -25.258 7.257 1.00 52.23 279 LYS A C 1
ATOM 775 O O . LYS A 1 114 ? -7.199 -25.825 6.755 1.00 60.92 279 LYS A O 1
ATOM 781 N N . THR A 1 115 ? -5.473 -25.834 8.189 1.00 47.85 280 THR A N 1
ATOM 782 C CA . THR A 1 115 ? -5.780 -27.185 8.673 1.00 50.42 280 THR A CA 1
ATOM 783 C C . THR A 1 115 ? -7.088 -27.215 9.448 1.00 48.01 280 THR A C 1
ATOM 784 O O . THR A 1 115 ? -7.900 -28.127 9.290 1.00 51.22 280 THR A O 1
ATOM 788 N N . ILE A 1 116 ? -7.279 -26.223 10.309 1.00 46.53 281 ILE A N 1
ATOM 789 C CA . ILE A 1 116 ? -8.479 -26.180 11.126 1.00 54.59 281 ILE A CA 1
ATOM 790 C C . ILE A 1 116 ? -9.669 -25.787 10.266 1.00 55.60 281 ILE A C 1
ATOM 791 O O . ILE A 1 116 ? -10.781 -26.223 10.514 1.00 57.69 281 ILE A O 1
ATOM 796 N N . ASN A 1 117 ? -9.425 -24.982 9.236 1.00 54.75 282 ASN A N 1
ATOM 797 C CA . ASN A 1 117 ? -10.500 -24.564 8.342 1.00 58.53 282 ASN A CA 1
ATOM 798 C C . ASN A 1 117 ? -10.020 -24.455 6.893 1.00 58.14 282 ASN A C 1
ATOM 799 O O . ASN A 1 117 ? -9.392 -23.464 6.499 1.00 45.51 282 ASN A O 1
ATOM 804 N N . GLN A 1 118 ? -10.329 -25.475 6.101 1.00 58.36 283 GLN A N 1
AT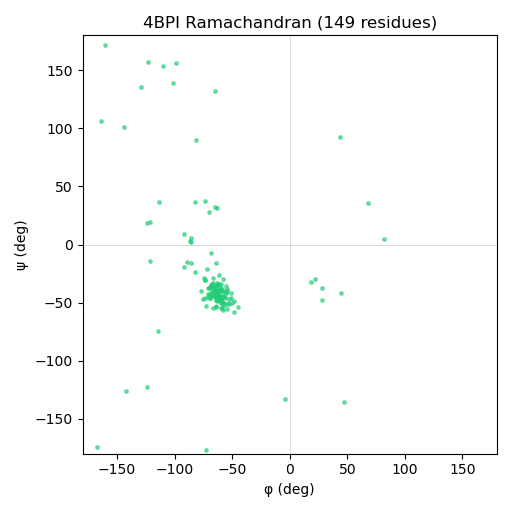OM 805 C CA . GLN A 1 118 ? -9.809 -25.582 4.740 1.00 62.71 283 GLN A CA 1
ATOM 806 C C . GLN A 1 118 ? -10.265 -24.478 3.786 1.00 64.90 283 GLN A C 1
ATOM 807 O O . GLN A 1 118 ? -9.673 -24.305 2.724 1.00 64.81 283 GLN A O 1
ATOM 813 N N . GLU A 1 119 ? -11.306 -23.738 4.153 1.00 66.16 284 GLU A N 1
ATOM 814 C CA . GLU A 1 119 ? -11.734 -22.619 3.320 1.00 69.80 284 GLU A CA 1
ATOM 815 C C . GLU A 1 119 ? -11.522 -21.256 3.999 1.00 74.53 284 GLU A C 1
ATOM 816 O O . GLU A 1 119 ? -12.324 -20.334 3.841 1.00 81.70 284 GLU A O 1
ATOM 822 N N . SER A 1 120 ? -10.431 -21.143 4.753 1.00 63.23 285 SER A N 1
ATOM 823 C CA . SER A 1 120 ? -10.005 -19.864 5.313 1.00 66.18 285 SER A CA 1
ATOM 824 C C . SER A 1 120 ? -8.905 -19.285 4.430 1.00 58.56 285 SER A C 1
ATOM 825 O O . SER A 1 120 ? -8.227 -20.024 3.712 1.00 62.22 285 SER A O 1
ATOM 828 N N . CYS A 1 121 ? -8.735 -17.969 4.469 1.00 52.50 286 CYS A N 1
ATOM 829 C CA . CYS A 1 121 ? -7.695 -17.324 3.668 1.00 51.48 286 CYS A CA 1
ATOM 830 C C . CYS A 1 121 ? -6.552 -16.763 4.451 1.00 44.86 286 CYS A C 1
ATOM 831 O O . CYS A 1 121 ? -6.694 -16.415 5.616 1.00 50.15 286 CYS A O 1
ATOM 834 N N . ILE A 1 122 ? -5.413 -16.682 3.777 1.00 47.44 287 ILE A N 1
ATOM 835 C CA . ILE A 1 122 ? -4.172 -16.191 4.359 1.00 46.51 287 ILE A CA 1
ATOM 836 C C . ILE A 1 122 ? -4.095 -14.696 4.175 1.00 49.61 287 ILE A C 1
ATOM 837 O O . ILE A 1 122 ? -3.283 -14.011 4.795 1.00 43.06 287 ILE A O 1
ATOM 842 N N . GLU A 1 123 ? -4.951 -14.193 3.296 1.00 47.25 288 GLU A N 1
ATOM 843 C CA . GLU A 1 123 ? -4.870 -12.805 2.895 1.00 38.37 288 GLU A CA 1
ATOM 844 C C . GLU A 1 123 ? -4.817 -11.809 4.096 1.00 39.21 288 GLU A C 1
ATOM 845 O O . GLU A 1 123 ? -3.929 -10.942 4.136 1.00 34.58 288 GLU A O 1
ATOM 851 N N . PRO A 1 124 ? -5.690 -11.971 5.122 1.00 39.36 289 PRO A N 1
ATOM 852 C CA . PRO A 1 124 ? -5.600 -11.068 6.285 1.00 40.32 289 PRO A CA 1
ATOM 853 C C . PRO A 1 124 ? -4.321 -11.234 7.107 1.00 39.27 289 PRO A C 1
ATOM 854 O O . PRO A 1 124 ? -3.776 -10.275 7.694 1.00 36.78 289 PRO A O 1
ATOM 858 N N . LEU A 1 125 ? -3.841 -12.469 7.161 1.00 31.16 290 LEU A N 1
ATOM 859 C CA . LEU A 1 125 ? -2.595 -12.749 7.860 1.00 35.47 290 LEU A CA 1
ATOM 860 C C . LEU A 1 125 ? -1.441 -12.021 7.183 1.00 33.05 290 LEU A C 1
ATOM 861 O O . LEU A 1 125 ? -0.614 -11.351 7.825 1.00 30.33 290 LEU A O 1
ATOM 866 N N . ALA A 1 126 ? -1.383 -12.166 5.866 1.00 33.11 291 ALA A N 1
ATOM 867 C CA . ALA A 1 126 ? -0.295 -11.581 5.092 1.00 32.41 291 ALA A CA 1
ATOM 868 C C . ALA A 1 126 ? -0.288 -10.063 5.184 1.00 34.25 291 ALA A C 1
ATOM 869 O O . ALA A 1 126 ? 0.777 -9.450 5.219 1.00 28.08 291 ALA A O 1
ATOM 871 N N . GLU A 1 127 ? -1.473 -9.460 5.250 1.00 34.75 292 GLU A N 1
ATOM 872 C CA . GLU A 1 127 ? -1.605 -8.006 5.340 1.00 32.47 292 GLU A CA 1
ATOM 873 C C . GLU A 1 127 ? -1.136 -7.469 6.681 1.00 34.26 292 GLU A C 1
ATOM 874 O O . GLU A 1 127 ? -0.540 -6.388 6.753 1.00 34.36 292 GLU A O 1
ATOM 880 N N . SER A 1 128 ? -1.402 -8.226 7.744 1.00 28.83 293 SER A N 1
ATOM 881 C CA A SER A 1 128 ? -0.977 -7.859 9.085 0.94 31.86 293 SER A CA 1
ATOM 882 C CA B SER A 1 128 ? -0.977 -7.846 9.084 0.06 34.76 293 SER A CA 1
ATOM 883 C C . SER A 1 128 ? 0.541 -7.907 9.201 1.00 33.91 293 SER A C 1
ATOM 884 O O . SER A 1 128 ? 1.168 -7.023 9.787 1.00 39.38 293 SER A O 1
ATOM 889 N N . ILE A 1 129 ? 1.132 -8.950 8.634 1.00 31.14 294 ILE A N 1
ATOM 890 C CA . ILE A 1 129 ? 2.568 -9.098 8.656 1.00 28.99 294 ILE A CA 1
ATOM 891 C C . ILE A 1 129 ? 3.192 -7.952 7.864 1.00 25.05 294 ILE A C 1
ATOM 892 O O . ILE A 1 129 ? 4.142 -7.307 8.329 1.00 24.34 294 ILE A O 1
ATOM 897 N N . THR A 1 130 ? 2.654 -7.709 6.674 1.00 22.75 295 THR A N 1
ATOM 898 C CA . THR A 1 130 ? 3.161 -6.6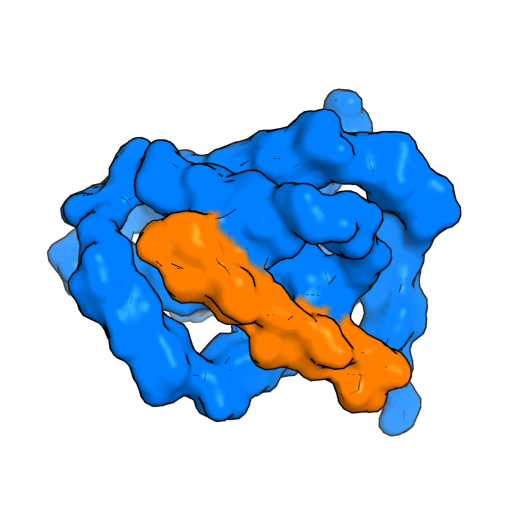60 5.800 1.00 27.66 295 THR A CA 1
ATOM 899 C C . THR A 1 130 ? 3.057 -5.305 6.467 1.00 30.72 295 THR A C 1
ATOM 900 O O . THR A 1 130 ? 3.991 -4.486 6.418 1.00 32.30 295 THR A O 1
ATOM 904 N N . ASP A 1 131 ? 1.897 -5.080 7.072 1.00 29.71 296 ASP A N 1
ATOM 905 C CA . ASP A 1 131 ? 1.566 -3.831 7.744 1.00 33.53 296 ASP A CA 1
ATOM 906 C C . ASP A 1 131 ? 2.616 -3.481 8.770 1.00 31.77 296 ASP A C 1
ATOM 907 O O . ASP A 1 131 ? 3.191 -2.387 8.733 1.00 32.76 296 ASP A O 1
ATOM 912 N N . VAL A 1 132 ? 2.865 -4.406 9.690 1.00 33.31 297 VAL A N 1
ATOM 913 C CA . VAL A 1 132 ? 3.879 -4.208 10.718 1.00 31.95 297 VAL A CA 1
ATOM 914 C C . VAL A 1 132 ? 5.232 -3.942 10.109 1.00 36.42 297 VAL A C 1
ATOM 915 O O . VAL A 1 132 ? 5.932 -2.992 10.484 1.00 33.73 297 VAL A O 1
ATOM 919 N N . LEU A 1 133 ? 5.617 -4.810 9.183 1.00 32.10 298 LEU A N 1
ATOM 920 C CA . LEU A 1 133 ? 6.945 -4.748 8.575 1.00 32.84 298 LEU A CA 1
ATOM 921 C C . LEU A 1 133 ? 7.154 -3.408 7.889 1.00 35.64 298 LEU A C 1
ATOM 922 O O . LEU A 1 133 ? 8.113 -2.672 8.153 1.00 33.50 298 LEU A O 1
ATOM 927 N N . VAL A 1 134 ? 6.238 -3.090 6.994 1.00 27.94 299 VAL A N 1
ATOM 928 C CA . VAL A 1 134 ? 6.418 -1.916 6.157 1.00 30.92 299 VAL A CA 1
ATOM 929 C C . VAL A 1 134 ? 6.198 -0.634 6.928 1.00 34.10 299 VAL A C 1
ATOM 930 O O . VAL A 1 134 ? 6.993 0.304 6.829 1.00 35.12 299 VAL A O 1
ATOM 934 N N . ARG A 1 135 ? 5.132 -0.576 7.715 1.00 27.87 300 ARG A N 1
ATOM 935 C CA . ARG A 1 135 ? 4.874 0.656 8.452 1.00 35.91 300 ARG A CA 1
ATOM 936 C C . ARG A 1 135 ? 5.964 0.932 9.506 1.00 31.25 300 ARG A C 1
ATOM 937 O O . ARG A 1 135 ? 6.417 2.075 9.657 1.00 33.60 300 ARG A O 1
ATOM 945 N N . THR A 1 136 ? 6.413 -0.099 10.217 1.00 25.40 301 THR A N 1
ATOM 946 C CA . THR A 1 136 ? 7.398 0.152 11.270 1.00 27.67 301 THR A CA 1
ATOM 947 C C . THR A 1 136 ? 8.846 0.264 10.763 1.00 24.95 301 THR A C 1
ATOM 948 O O . THR A 1 136 ? 9.677 0.887 11.422 1.00 26.39 301 THR A O 1
ATOM 952 N N . LYS A 1 137 ? 9.153 -0.331 9.606 1.00 21.24 302 LYS A N 1
ATOM 953 C CA . LYS A 1 137 ? 10.547 -0.354 9.136 1.00 24.59 302 LYS A CA 1
ATOM 954 C C . LYS A 1 137 ? 10.770 0.229 7.732 1.00 28.74 302 LYS A C 1
ATOM 955 O O . LYS A 1 137 ? 11.786 -0.056 7.101 1.00 23.83 302 LYS A O 1
ATOM 961 N N . ARG A 1 138 ? 9.821 1.023 7.250 1.00 23.65 303 ARG A N 1
ATOM 962 C CA . ARG A 1 138 ? 9.871 1.559 5.893 1.00 30.97 303 ARG A CA 1
ATOM 963 C C . ARG A 1 138 ? 11.255 2.127 5.469 1.00 25.76 303 ARG A C 1
ATOM 964 O O . ARG A 1 138 ? 11.803 1.711 4.448 1.00 28.26 303 ARG A O 1
ATOM 972 N N . ASP A 1 139 ? 11.819 3.050 6.245 1.00 23.55 304 ASP A N 1
ATOM 973 C CA . ASP A 1 139 ? 13.087 3.684 5.854 1.00 25.82 304 ASP A CA 1
ATOM 974 C C . ASP A 1 139 ? 14.243 2.691 5.918 1.00 25.77 304 ASP A C 1
ATOM 975 O O . ASP A 1 139 ? 15.169 2.739 5.097 1.00 21.44 304 ASP A O 1
ATOM 980 N N . TRP A 1 140 ? 14.205 1.778 6.881 1.00 19.36 305 TRP A N 1
ATOM 981 C CA . TRP A 1 140 ? 15.280 0.789 6.986 1.00 20.99 305 TRP A CA 1
ATOM 982 C C . TRP A 1 140 ? 15.279 -0.130 5.749 1.00 29.20 305 TRP A C 1
ATOM 983 O O . TRP A 1 140 ? 16.325 -0.453 5.170 1.00 24.45 305 TRP A O 1
ATOM 994 N N . LEU A 1 141 ? 1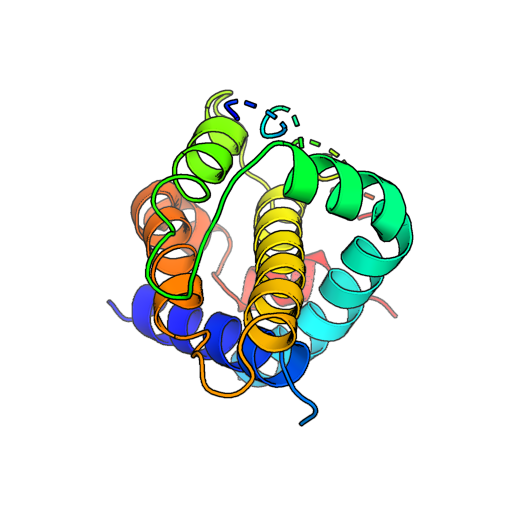4.090 -0.580 5.377 1.00 31.33 306 LEU A N 1
ATOM 995 C CA . LEU A 1 141 ? 13.908 -1.452 4.218 1.00 26.54 306 LEU A CA 1
ATOM 996 C C . LEU A 1 141 ? 14.396 -0.751 2.977 1.00 26.16 306 LEU A C 1
ATOM 997 O O . LEU A 1 141 ? 15.129 -1.341 2.161 1.00 35.35 306 LEU A O 1
ATOM 1002 N N . VAL A 1 142 ? 13.994 0.516 2.825 1.00 21.94 307 VAL A N 1
ATOM 1003 C CA . VAL A 1 142 ? 14.455 1.319 1.703 1.00 30.56 307 VAL A CA 1
ATOM 1004 C C . VAL A 1 142 ? 15.974 1.429 1.700 1.00 34.71 307 VAL A C 1
ATOM 1005 O O . VAL A 1 142 ? 16.607 1.261 0.655 1.00 40.31 307 VAL A O 1
ATOM 1009 N N . LYS A 1 143 ? 16.572 1.689 2.859 1.00 36.62 308 LYS A N 1
ATOM 1010 C CA . LYS A 1 143 ? 18.039 1.798 2.922 1.00 36.77 308 LYS A CA 1
ATOM 1011 C C . LYS A 1 143 ? 18.739 0.464 2.641 1.00 40.57 308 LYS A C 1
ATOM 1012 O O . LYS A 1 143 ? 19.867 0.434 2.152 1.00 37.98 308 LYS A O 1
ATOM 1018 N N . GLN A 1 144 ? 18.075 -0.640 2.963 1.00 34.52 309 GLN A N 1
ATOM 1019 C CA . GLN A 1 144 ? 18.632 -1.963 2.700 1.00 32.67 309 GLN A CA 1
ATOM 1020 C C . GLN A 1 144 ? 18.336 -2.463 1.292 1.00 39.22 309 GLN A C 1
ATOM 1021 O O . GLN A 1 144 ? 18.661 -3.603 0.958 1.00 42.36 309 GLN A O 1
ATOM 1027 N N . ARG A 1 145 ? 17.725 -1.594 0.487 1.00 35.15 310 ARG A N 1
ATOM 1028 C CA . ARG A 1 145 ? 17.313 -1.874 -0.891 1.00 40.67 310 ARG A CA 1
ATOM 1029 C C . ARG A 1 145 ? 16.173 -2.883 -1.035 1.00 40.26 310 ARG A C 1
ATOM 1030 O O . ARG A 1 145 ? 16.121 -3.662 -2.000 1.00 41.52 310 ARG A O 1
ATOM 1038 N N . GLY A 1 146 ? 15.247 -2.829 -0.090 1.00 34.07 311 GLY A N 1
ATOM 1039 C CA . GLY A 1 146 ? 14.051 -3.640 -0.141 1.00 33.79 311 GLY A CA 1
ATOM 1040 C C . GLY A 1 146 ? 14.357 -5.082 -0.458 1.00 39.81 311 GLY A C 1
ATOM 1041 O O . GLY A 1 146 ? 15.321 -5.653 0.055 1.00 36.73 311 GLY A O 1
ATOM 1042 N N . TRP A 1 147 ? 13.566 -5.652 -1.357 1.00 36.10 312 TRP A N 1
ATOM 1043 C CA . TRP A 1 147 ? 13.607 -7.087 -1.591 1.00 41.42 312 TRP A CA 1
ATOM 1044 C C . TRP A 1 147 ? 14.874 -7.495 -2.326 1.00 43.16 312 TRP A C 1
ATOM 1045 O O . TRP A 1 147 ? 15.279 -8.663 -2.276 1.00 41.46 312 TRP A O 1
ATOM 1056 N N . ASP A 1 148 ? 15.498 -6.534 -3.004 1.00 40.22 313 ASP A N 1
ATOM 1057 C CA . ASP A 1 148 ? 16.792 -6.782 -3.638 1.00 39.94 313 ASP A CA 1
ATOM 1058 C C . ASP A 1 148 ? 17.824 -7.038 -2.541 1.00 38.32 313 ASP A C 1
ATOM 1059 O O . ASP A 1 148 ? 18.641 -7.955 -2.628 1.00 40.02 313 ASP A O 1
ATOM 1064 N N . GLY A 1 149 ? 17.769 -6.220 -1.501 1.00 32.16 314 GLY A N 1
ATOM 1065 C CA . GLY A 1 149 ? 18.639 -6.394 -0.354 1.00 34.63 314 GLY A CA 1
ATOM 1066 C C . GLY A 1 149 ? 18.372 -7.710 0.350 1.00 34.70 314 GLY A C 1
ATOM 1067 O O . GLY A 1 149 ? 19.310 -8.381 0.769 1.00 39.88 314 GLY A O 1
ATOM 1068 N N . PHE A 1 150 ? 17.096 -8.074 0.481 1.00 31.64 315 PHE A N 1
ATOM 1069 C CA . PHE A 1 150 ? 16.699 -9.369 1.049 1.00 34.66 315 PHE A CA 1
ATOM 1070 C C . PHE A 1 150 ? 17.341 -10.526 0.280 1.00 36.27 315 PHE A C 1
ATOM 1071 O O . PHE A 1 150 ? 17.954 -11.411 0.873 1.00 38.95 315 PHE A O 1
ATOM 1079 N N . VAL A 1 151 ? 17.185 -10.522 -1.037 1.00 36.22 316 VAL A N 1
ATOM 1080 C CA . VAL A 1 151 ? 17.803 -11.547 -1.884 1.00 42.01 316 VAL A CA 1
ATOM 1081 C C . VAL A 1 151 ? 19.321 -11.640 -1.705 1.00 42.15 316 VAL A C 1
ATOM 1082 O O . VAL A 1 151 ? 19.873 -12.745 -1.568 1.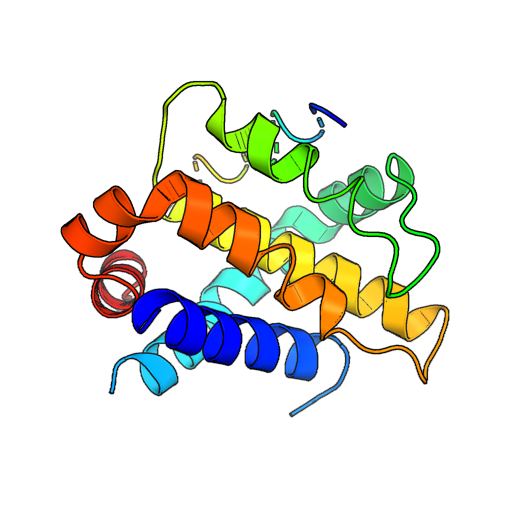00 41.79 316 VAL A O 1
ATOM 1086 N N . GLU A 1 152 ? 19.991 -10.489 -1.682 1.00 39.35 317 GLU A N 1
ATOM 1087 C CA . GLU A 1 152 ? 21.457 -10.457 -1.556 1.00 42.92 317 GLU A CA 1
ATOM 1088 C C . GLU A 1 152 ? 21.966 -10.993 -0.210 1.00 40.96 317 GLU A C 1
ATOM 1089 O O . GLU A 1 152 ? 22.929 -11.761 -0.174 1.00 47.52 317 GLU A O 1
ATOM 1095 N N . PHE A 1 153 ? 21.318 -10.600 0.881 1.00 36.80 318 PHE A N 1
ATOM 1096 C CA . PHE A 1 153 ? 21.697 -11.090 2.211 1.00 39.84 318 PHE A CA 1
ATOM 1097 C C . PHE A 1 153 ? 21.686 -12.623 2.308 1.00 44.43 318 PHE A C 1
ATOM 1098 O O . PHE A 1 153 ? 22.622 -13.222 2.835 1.00 47.29 318 PHE A O 1
ATOM 1106 N N . PHE A 1 154 ? 20.632 -13.264 1.806 1.00 40.03 319 PHE A N 1
ATOM 1107 C CA . PHE A 1 154 ? 20.536 -14.719 1.930 1.00 39.97 319 PHE A CA 1
ATOM 1108 C C . PHE A 1 154 ? 21.123 -15.488 0.756 1.00 46.73 319 PHE A C 1
ATOM 1109 O O . PHE A 1 154 ? 20.980 -16.720 0.674 1.00 49.45 319 PHE A O 1
ATOM 1117 N N . HIS A 1 155 ? 21.811 -14.787 -0.137 1.00 49.45 320 HIS A N 1
ATOM 1118 C CA . HIS A 1 155 ? 22.322 -15.437 -1.339 1.00 62.83 320 HIS A CA 1
ATOM 1119 C C . HIS A 1 155 ? 23.368 -16.497 -1.022 1.00 73.81 320 HIS A C 1
ATOM 1120 O O . HIS A 1 155 ? 24.294 -16.259 -0.246 1.00 74.26 320 HIS A O 1
ATOM 1127 N N . VAL A 1 156 ? 23.201 -17.666 -1.635 1.00 83.84 321 VAL A N 1
ATOM 1128 C CA . VAL A 1 156 ? 24.128 -18.778 -1.476 1.00 92.50 321 VAL A CA 1
ATOM 1129 C C . VAL A 1 156 ? 24.673 -19.220 -2.829 1.00 98.56 321 VAL A C 1
ATOM 1130 O O . VAL A 1 156 ? 24.050 -18.980 -3.864 1.00 99.94 321 VAL A O 1
ATOM 1134 N N . GLU A 1 157 ? 25.838 -19.865 -2.815 1.00 103.10 322 GLU A N 1
ATOM 1135 C CA . GLU A 1 157 ? 26.465 -20.350 -4.042 1.00 107.72 322 GLU A CA 1
ATOM 1136 C C . GLU A 1 157 ? 26.762 -21.853 -3.987 1.00 111.42 322 GLU A C 1
ATOM 1137 O O . GLU A 1 157 ? 26.572 -22.504 -2.957 1.00 109.23 322 GLU A O 1
ATOM 1143 N N . ALA B 2 1 ? 3.607 -14.043 24.735 1.00 70.04 87 ALA B N 1
ATOM 1144 C CA . ALA B 2 1 ? 3.216 -13.152 23.642 1.00 70.07 87 ALA B CA 1
ATOM 1145 C C . ALA B 2 1 ? 4.344 -12.179 23.280 1.00 67.91 87 ALA B C 1
ATOM 1146 O O . ALA B 2 1 ? 4.997 -12.323 22.242 1.00 63.79 87 ALA B O 1
ATOM 1148 N N . GLU B 2 2 ? 4.564 -11.176 24.127 1.00 69.07 88 GLU B N 1
ATOM 1149 C CA . GLU B 2 2 ? 5.780 -10.383 24.021 1.00 63.49 88 GLU B CA 1
ATOM 1150 C C . GLU B 2 2 ? 6.880 -11.398 24.311 1.00 61.34 88 GLU B C 1
ATOM 1151 O O . GLU B 2 2 ? 7.941 -11.402 23.674 1.00 56.91 88 GLU B O 1
ATOM 1167 N N . ILE B 2 4 ? 7.244 -15.177 23.705 1.00 50.81 90 ILE B N 1
ATOM 1168 C CA . ILE B 2 4 ? 7.496 -15.831 22.431 1.00 43.87 90 ILE B CA 1
ATOM 1169 C C . ILE B 2 4 ? 8.134 -14.875 21.416 1.00 36.86 90 ILE B C 1
ATOM 1170 O O . ILE B 2 4 ? 8.910 -15.293 20.561 1.00 33.48 90 ILE B O 1
ATOM 1175 N N . GLY B 2 5 ? 7.838 -13.586 21.525 1.00 34.41 91 GLY B N 1
ATOM 1176 C CA . GLY B 2 5 ? 8.532 -12.608 20.710 1.00 29.79 91 GLY B CA 1
ATOM 1177 C C . GLY B 2 5 ? 10.041 -12.641 20.950 1.00 35.35 91 GLY B C 1
ATOM 1178 O O . GLY B 2 5 ? 10.847 -12.700 20.011 1.00 37.42 91 GLY B O 1
ATOM 1179 N N . ALA B 2 6 ? 10.429 -12.603 22.213 1.00 35.86 92 ALA B N 1
ATOM 1180 C CA . ALA B 2 6 ? 11.836 -12.531 22.566 1.00 40.55 92 ALA B CA 1
ATOM 1181 C C . ALA B 2 6 ? 12.435 -13.895 22.301 1.00 45.97 92 ALA B C 1
ATOM 1182 O O . ALA B 2 6 ? 13.620 -14.019 21.969 1.00 45.34 92 ALA B O 1
ATOM 1194 N N . LEU B 2 8 ? 11.373 -15.964 19.337 1.00 29.49 94 LEU B N 1
ATOM 1195 C CA . LEU B 2 8 ? 11.608 -15.688 17.917 1.00 29.18 94 LEU B CA 1
ATOM 1196 C C . LEU B 2 8 ? 12.871 -14.854 17.676 1.00 28.58 94 LEU B C 1
ATOM 1197 O O . LEU B 2 8 ? 13.603 -15.075 16.695 1.00 22.25 94 LEU B O 1
ATOM 1202 N N . ARG B 2 9 ? 13.132 -13.906 18.575 1.00 26.88 95 ARG B N 1
ATOM 1203 C CA . ARG B 2 9 ? 14.234 -12.969 18.409 1.00 28.55 95 ARG B CA 1
ATOM 1204 C C . ARG B 2 9 ? 15.549 -13.714 18.591 1.00 29.80 95 ARG B C 1
ATOM 1205 O O . ARG B 2 9 ? 16.506 -13.506 17.840 1.00 29.87 95 ARG B O 1
ATOM 1225 N N . MET B 2 11 ? 16.120 -17.325 17.882 1.00 35.59 97 MET B N 1
ATOM 1226 C CA . MET B 2 11 ? 16.247 -18.002 16.594 1.00 32.03 97 MET B CA 1
ATOM 1227 C C . MET B 2 11 ? 16.568 -17.084 15.391 1.00 33.08 97 MET B C 1
ATOM 1228 O O . MET B 2 11 ? 17.274 -17.510 14.466 1.00 33.40 97 MET B O 1
ATOM 1233 N N . ALA B 2 12 ? 16.092 -15.837 15.402 1.00 29.53 98 ALA B N 1
ATOM 1234 C CA . ALA B 2 12 ? 16.306 -14.943 14.267 1.00 30.89 98 ALA B CA 1
ATOM 1235 C C . ALA B 2 12 ? 17.720 -14.386 14.267 1.00 33.02 98 ALA B C 1
ATOM 1236 O O . ALA B 2 12 ? 18.362 -14.248 13.209 1.00 31.08 98 ALA B O 1
ATOM 1238 N N . ASP B 2 13 ? 18.206 -14.057 15.459 1.00 26.95 99 ASP B N 1
ATOM 1239 C CA . ASP B 2 13 ? 19.481 -13.359 15.569 1.00 31.69 99 ASP B CA 1
ATOM 1240 C C . ASP B 2 13 ? 20.518 -14.457 15.470 1.00 36.71 99 ASP B C 1
ATOM 1241 O O . ASP B 2 13 ? 21.687 -14.220 15.162 1.00 33.16 99 ASP B O 1
ATOM 1255 N N . LEU B 2 15 ? 19.841 -17.348 13.100 1.00 42.51 101 LEU B N 1
ATOM 1256 C CA . LEU B 2 15 ? 19.739 -17.216 11.643 1.00 40.39 101 LEU B CA 1
ATOM 1257 C C . LEU B 2 15 ? 20.559 -16.034 11.085 1.00 36.75 101 LEU B C 1
ATOM 1258 O O . LEU B 2 15 ? 21.298 -16.193 10.116 1.00 36.08 101 LEU B O 1
ATOM 1263 N N . ASN B 2 16 ? 20.445 -14.860 11.688 1.00 36.87 102 ASN B N 1
ATOM 1264 C CA . ASN B 2 16 ? 21.210 -13.716 11.189 1.00 34.18 102 ASN B CA 1
ATOM 1265 C C . ASN B 2 16 ? 22.715 -13.940 11.343 1.00 42.24 102 ASN B C 1
ATOM 1266 O O . ASN B 2 16 ? 23.511 -13.474 10.524 1.00 50.13 102 ASN B O 1
ATOM 1277 N N . GLN B 2 18 ? 24.306 -17.558 11.061 1.00 57.30 104 GLN B N 1
ATOM 1278 C CA . GLN B 2 18 ? 24.276 -18.373 9.842 1.00 60.39 104 GLN B CA 1
ATOM 1279 C C . GLN B 2 18 ? 24.624 -17.585 8.567 1.00 58.68 104 GLN B C 1
ATOM 1280 O O . GLN B 2 18 ? 25.343 -18.095 7.712 1.00 55.24 104 GLN B O 1
ATOM 1286 N N . TYR B 2 19 ? 24.107 -16.358 8.447 1.00 50.01 105 TYR B N 1
ATOM 1287 C CA . TYR B 2 19 ? 24.422 -15.466 7.319 1.00 52.60 105 TYR B CA 1
ATOM 1288 C C . TYR B 2 19 ? 25.149 -14.196 7.780 1.00 54.58 105 TYR B C 1
ATOM 1289 O O . TYR B 2 19 ? 26.176 -14.265 8.465 1.00 62.92 105 TYR B O 1
#

GO terms:
  GO:1903378 positive regulation of oxidative stress-induced neuron intrinsic apoptotic signaling pathway (P, IGI)
  GO:0005634 nucleus (C, IDA)
  GO:0005739 mitochondrion (C, IDA)
  GO:0016020 membrane (C, IDA)
  GO:0034097 response to cytokine (P, IDA)
  GO:0006974 DNA damage response (P, IMP)
  GO:0010507 negative regulation of autophagy (P, IMP)
  GO:0097192 extrinsic apoptotic signaling pathway in absence of ligand (P, IMP)
  GO:0005515 protein binding (F, IPI)
  GO:0005739 mitochondrion (C, HTP)
  GO:0005829 cytosol (C, TAS)
  GO:0043066 negative regulation of apoptotic process (P, IDA)
  GO:0051434 BH3 domain binding (F, IPI)
  GO:0043065 positive regulation of apoptotic process (P, IDA)
  GO:0097136 Bcl-2 family protein complex (C, IDA)
  GO:0005737 cytoplasm (C, TAS)
  GO:0005741 mitochondrial outer membrane (C, TAS)
  GO:0008320 transmembrane protein transporter activity (F, TAS)
  GO:2000811 negative regulation of anoikis (P, IMP)
  GO:2001240 negative regulation of extrinsic apoptotic signaling pathway in absence of ligand (P, IMP)

Organism: Homo sapiens (NCBI:txid9606)

Secondary structure (DSSP, 8-state):
-HHHHHHHHHHHHHHHHHHS---HHHHHHHHHHHHHHHHHHHTHHHHHHHHHHS---STT--HHHHHHHHHHGGGS---HHHHHHHHHHHHHHHHHHHHH-TT--SHHHHHHHHHHHHHHHHHHHHHTTHHHHHHHHT---/--------------

Sequence (155 aa):
DDLYRQSLEIISRYLREQATGSAAGRRALETLRRVGDGVQRNHETAFQGMLRKLDIKNEDDVKSLSSRVMIHVFSDGVTNWGRIVTLISFGAFVAKHLKTINQESCIEPLAESSITDVLVRTKRDWLVKQRGWDGFVEFFHVEAEIGALRMADLNQY

Solvent-accessible surface area: 8229 Å² total

CATH classification: 1.10.437.10

Radius of gyration: 14.21 Å; Cα contacts (8 Å, |Δi|>4): 175; chains: 2; bounding box: 38×32×35 Å

Foldseek 3Di:
DVLLVLQLVLLQVLLVCLLDNDVLSVLLNVLLCVVLVVLCVVCVVVLVVVPVVFPCPAQQPCPRLLVVLVVVCVVVDDDLVSLSNSSSSLSVVSNVRCVVPVPGGSSNSSSSSSCSCCVVCVVVCVVCVHSVSVSVVSDDD/DVVVVVCCVVCCCD

B-factor: mean 46.99, std 17.73, range [18.37, 111.42]